Protein AF-H0GVC6-F1 (afdb_monomer_lite)

Organism: Saccharomyces cerevisiae x Saccharomyces kudriavzevii (strain VIN7) (NCBI:txid1095631)

InterPro domains:
  IPR003954 RNA recognition motif domain, eukaryotic-type [SM00361] (55-126)
  IPR035979 RNA-binding domain superfamily [SSF54928] (49-117)

Structure (mmCIF, N/CA/C/O backbone):
data_AF-H0GVC6-F1
#
_entry.id   AF-H0GVC6-F1
#
loop_
_atom_site.group_PDB
_atom_site.id
_atom_site.type_symbol
_atom_site.label_atom_id
_atom_site.label_alt_id
_atom_site.label_comp_id
_atom_site.label_asym_id
_atom_site.label_entity_id
_atom_site.label_seq_id
_atom_site.pdbx_PDB_ins_code
_atom_site.Cartn_x
_atom_site.Cartn_y
_atom_site.Cartn_z
_atom_site.occupancy
_atom_site.B_iso_or_equiv
_atom_site.auth_seq_id
_atom_site.auth_comp_id
_atom_site.auth_asym_id
_atom_site.auth_atom_id
_atom_site.pdbx_PDB_model_num
ATOM 1 N N . MET A 1 1 ? -3.048 -5.706 23.225 1.00 67.38 1 MET A N 1
ATOM 2 C CA . MET A 1 1 ? -3.636 -5.990 21.896 1.00 67.38 1 MET A CA 1
ATOM 3 C C . MET A 1 1 ? -4.250 -4.729 21.290 1.00 67.38 1 MET A C 1
ATOM 5 O O . MET A 1 1 ? -3.775 -4.293 20.253 1.00 67.38 1 MET A O 1
ATOM 9 N N . MET A 1 2 ? -5.169 -4.064 21.998 1.00 76.44 2 MET A N 1
ATOM 10 C CA . MET A 1 2 ? -5.847 -2.830 21.562 1.00 76.44 2 MET A CA 1
ATOM 11 C C . MET A 1 2 ? -4.912 -1.698 21.107 1.00 76.44 2 MET A C 1
ATOM 13 O O . MET A 1 2 ? -5.070 -1.174 20.010 1.00 76.44 2 MET A O 1
ATOM 17 N N . ARG A 1 3 ? -3.848 -1.415 21.875 1.00 79.31 3 ARG A N 1
ATOM 18 C CA . ARG A 1 3 ? -2.873 -0.380 21.493 1.00 79.31 3 ARG A CA 1
ATOM 19 C C . ARG A 1 3 ? -2.132 -0.664 20.185 1.00 79.31 3 ARG A C 1
ATOM 21 O O . ARG A 1 3 ? -1.825 0.253 19.433 1.00 79.31 3 ARG A O 1
ATOM 28 N N . LYS A 1 4 ? -1.846 -1.943 19.918 1.00 84.44 4 LYS A N 1
ATOM 29 C CA . LYS A 1 4 ? -1.179 -2.372 18.682 1.00 84.44 4 LYS A CA 1
ATOM 30 C C . LYS A 1 4 ? -2.114 -2.206 17.486 1.00 84.44 4 LYS A C 1
ATOM 32 O O . LYS A 1 4 ? -1.668 -1.718 16.459 1.00 84.44 4 LYS A O 1
ATOM 37 N N . PHE A 1 5 ? -3.392 -2.554 17.652 1.00 86.44 5 PHE A N 1
ATOM 38 C CA . PHE A 1 5 ? -4.406 -2.367 16.618 1.00 86.44 5 PHE A CA 1
ATOM 39 C C . PHE A 1 5 ? -4.597 -0.886 16.285 1.00 86.44 5 PHE A C 1
ATOM 41 O O . PHE A 1 5 ? -4.444 -0.519 15.136 1.00 86.44 5 PHE A O 1
ATOM 48 N N . GLN A 1 6 ? -4.785 -0.010 17.276 1.00 86.19 6 GLN A N 1
ATOM 49 C CA . GLN A 1 6 ? -4.930 1.432 17.024 1.00 86.19 6 GLN A CA 1
ATOM 50 C C . GLN A 1 6 ? -3.699 2.049 16.352 1.00 86.19 6 GLN A C 1
ATOM 52 O O . GLN A 1 6 ? -3.836 2.852 15.430 1.00 86.19 6 GLN A O 1
ATOM 57 N N . ARG A 1 7 ? -2.489 1.657 16.779 1.00 88.50 7 ARG A N 1
ATOM 58 C CA . ARG A 1 7 ? -1.250 2.079 16.113 1.00 88.50 7 ARG A CA 1
ATOM 59 C C . ARG A 1 7 ? -1.214 1.596 14.664 1.00 88.50 7 ARG A C 1
ATOM 61 O O . ARG A 1 7 ? -0.880 2.380 13.784 1.00 88.50 7 ARG A O 1
ATOM 68 N N . TYR A 1 8 ? -1.560 0.334 14.422 1.00 91.62 8 TYR A N 1
ATOM 69 C CA . TYR A 1 8 ? -1.655 -0.224 13.077 1.00 91.62 8 TYR A CA 1
ATOM 70 C C . TYR A 1 8 ? -2.660 0.551 12.222 1.00 91.62 8 TYR A C 1
ATOM 72 O O . TYR A 1 8 ? -2.300 1.008 11.143 1.00 91.62 8 TYR A O 1
ATOM 80 N N . SER A 1 9 ? -3.870 0.779 12.735 1.00 91.88 9 SER A N 1
ATOM 81 C CA . SER A 1 9 ? -4.926 1.519 12.052 1.00 91.88 9 SER A CA 1
ATOM 82 C C . SER A 1 9 ? -4.468 2.916 11.646 1.00 91.88 9 SER A C 1
ATOM 84 O O . SER A 1 9 ? -4.616 3.311 10.493 1.00 91.88 9 SER A O 1
ATOM 86 N N . LYS A 1 10 ? -3.844 3.648 12.576 1.00 91.94 10 LYS A N 1
ATOM 87 C CA . LYS A 1 10 ? -3.307 4.986 12.314 1.00 91.94 10 LYS A CA 1
ATOM 88 C C . LYS A 1 10 ? -2.203 4.957 11.257 1.00 91.94 10 LYS A C 1
ATOM 90 O O . LYS A 1 10 ? -2.215 5.766 10.336 1.00 91.94 10 LYS A O 1
ATOM 95 N N . ASN A 1 11 ? -1.277 4.009 11.363 1.00 93.94 11 ASN A N 1
ATOM 96 C CA . ASN A 1 11 ? -0.181 3.881 10.410 1.00 93.94 11 ASN A CA 1
ATOM 97 C C . ASN A 1 11 ? -0.686 3.498 9.011 1.00 93.94 11 ASN A C 1
ATOM 99 O O . ASN A 1 11 ? -0.204 4.056 8.032 1.00 93.94 11 ASN A O 1
ATOM 103 N N . LEU A 1 12 ? -1.665 2.591 8.904 1.00 95.69 12 LEU A N 1
ATOM 104 C CA . LEU A 1 12 ? -2.265 2.220 7.623 1.00 95.69 12 LEU A CA 1
ATOM 105 C C . LEU A 1 12 ? -3.020 3.397 7.007 1.00 95.69 12 LEU A C 1
ATOM 107 O O . LEU A 1 12 ? -2.831 3.680 5.829 1.00 95.69 12 LEU A O 1
ATOM 111 N N . TYR A 1 13 ? -3.829 4.100 7.804 1.00 95.25 13 TYR A N 1
ATOM 112 C CA . TYR A 1 13 ? -4.518 5.308 7.361 1.00 95.25 13 TYR A CA 1
ATOM 113 C C . TYR A 1 13 ? -3.525 6.333 6.811 1.00 95.25 13 TYR A C 1
ATOM 115 O O . TYR A 1 13 ? -3.688 6.804 5.691 1.00 95.25 13 TYR A O 1
ATOM 123 N N . ASN A 1 14 ? -2.448 6.609 7.547 1.00 95.62 14 ASN A N 1
ATOM 124 C CA . ASN A 1 14 ? -1.411 7.537 7.117 1.00 95.62 14 ASN A CA 1
ATOM 125 C C . ASN A 1 14 ? -0.676 7.064 5.851 1.00 95.62 14 ASN A C 1
ATOM 127 O O . ASN A 1 14 ? -0.467 7.871 4.950 1.00 95.62 14 ASN A O 1
ATOM 131 N N . ALA A 1 15 ? -0.340 5.774 5.741 1.00 96.38 15 ALA A N 1
ATOM 132 C CA . ALA A 1 15 ? 0.246 5.195 4.526 1.00 96.38 15 ALA A CA 1
ATOM 133 C C . ALA A 1 15 ? -0.678 5.326 3.312 1.00 96.38 15 ALA A C 1
ATOM 135 O O . ALA A 1 15 ? -0.226 5.614 2.203 1.00 96.38 15 ALA A O 1
ATOM 13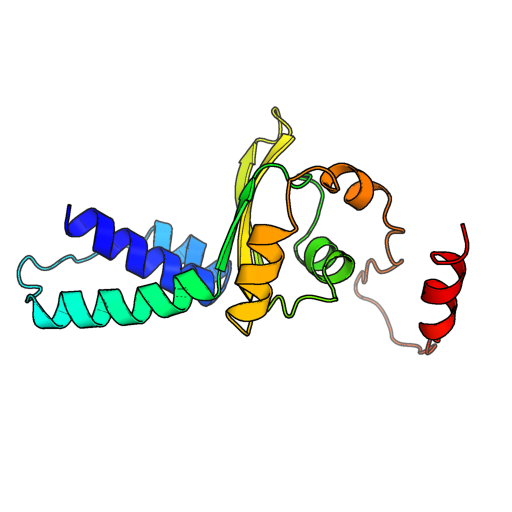6 N N . PHE A 1 16 ? -1.982 5.165 3.533 1.00 96.31 16 PHE A N 1
ATOM 137 C CA . PHE A 1 16 ? -3.009 5.400 2.529 1.00 96.31 16 PHE A CA 1
ATOM 138 C C . PHE A 1 16 ? -3.285 6.891 2.294 1.00 96.31 16 PHE A C 1
ATOM 140 O O . PHE A 1 16 ? -4.085 7.232 1.440 1.00 96.31 16 PHE A O 1
ATOM 147 N N . GLN A 1 17 ? -2.647 7.819 3.002 1.00 95.50 17 GLN A N 1
ATOM 148 C CA . GLN A 1 17 ? -2.663 9.231 2.621 1.00 95.50 17 GLN A CA 1
ATOM 149 C C . GLN A 1 17 ? -1.435 9.534 1.772 1.00 95.50 17 GLN A C 1
ATOM 151 O O . GLN A 1 17 ? -1.587 9.804 0.582 1.00 95.50 17 GLN A O 1
ATOM 156 N N . SER A 1 18 ? -0.233 9.392 2.331 1.00 94.81 18 SER A N 1
ATOM 157 C CA . SER A 1 18 ? 1.024 9.596 1.608 1.00 94.81 18 SER A CA 1
ATOM 158 C C . SER A 1 18 ? 2.223 8.979 2.339 1.00 94.81 18 SER A C 1
ATOM 160 O O . SER A 1 18 ? 2.120 8.549 3.492 1.00 94.81 18 SER A O 1
ATOM 162 N N . SER A 1 19 ? 3.385 8.961 1.677 1.00 95.56 19 SER A N 1
ATOM 163 C CA . SER A 1 19 ? 4.658 8.603 2.311 1.00 95.56 19 SER A CA 1
ATOM 164 C C . SER A 1 19 ? 4.992 9.531 3.476 1.00 95.56 19 SER A C 1
ATOM 166 O O . SER A 1 19 ? 5.373 9.056 4.543 1.00 95.56 19 SER A O 1
ATOM 168 N N . GLU A 1 20 ? 4.818 10.840 3.297 1.00 95.69 20 GLU A N 1
ATOM 169 C CA . GLU A 1 20 ? 5.152 11.855 4.302 1.00 95.69 20 GLU A CA 1
ATOM 170 C C . GLU A 1 20 ? 4.319 11.632 5.565 1.00 95.69 20 GLU A C 1
ATOM 172 O O . GLU A 1 20 ? 4.873 11.446 6.647 1.00 95.69 20 GLU A O 1
ATOM 177 N N . ARG A 1 21 ? 2.994 11.503 5.410 1.00 95.56 21 ARG A N 1
ATOM 178 C CA . ARG A 1 21 ? 2.063 11.241 6.519 1.00 95.56 21 ARG A CA 1
ATOM 179 C C . ARG A 1 21 ? 2.393 9.955 7.264 1.00 95.56 21 ARG A C 1
ATOM 181 O O . ARG A 1 21 ? 2.250 9.891 8.489 1.00 95.56 21 ARG A O 1
ATOM 188 N N . TYR A 1 22 ? 2.798 8.909 6.542 1.00 95.69 22 TYR A N 1
ATOM 189 C CA . TYR A 1 22 ? 3.222 7.658 7.160 1.00 95.69 22 TYR A CA 1
ATOM 190 C C . TYR A 1 22 ? 4.422 7.875 8.080 1.00 95.69 22 TYR A C 1
ATOM 192 O O . TYR A 1 22 ? 4.343 7.528 9.259 1.00 95.69 22 TYR A O 1
ATOM 200 N N . PHE A 1 23 ? 5.498 8.480 7.568 1.00 95.25 23 PHE A N 1
ATOM 201 C CA . PHE A 1 23 ? 6.731 8.687 8.330 1.00 95.25 23 PHE A CA 1
ATOM 202 C C . PHE A 1 23 ? 6.568 9.702 9.468 1.00 95.25 23 PHE A C 1
ATOM 204 O O . PHE A 1 23 ? 7.107 9.474 10.551 1.00 95.25 23 PHE A O 1
ATOM 211 N N . GLU A 1 24 ? 5.774 10.758 9.280 1.00 94.25 24 GLU A N 1
ATOM 212 C CA . GLU A 1 24 ? 5.372 11.678 10.353 1.00 94.25 24 GLU A CA 1
ATOM 213 C C . GLU A 1 24 ? 4.666 10.916 11.488 1.00 94.25 24 GLU A C 1
ATOM 215 O O . GLU A 1 24 ? 5.057 10.999 12.656 1.00 94.25 24 GLU A O 1
ATOM 220 N N . GLY A 1 25 ? 3.692 10.070 11.133 1.00 91.69 25 GLY A N 1
ATOM 221 C CA . GLY A 1 25 ? 2.895 9.293 12.084 1.00 91.69 25 GLY A CA 1
ATOM 222 C C . GLY A 1 25 ? 3.664 8.241 12.888 1.00 91.69 25 GLY A C 1
ATOM 223 O O . GLY A 1 25 ? 3.198 7.838 13.961 1.00 91.69 25 GLY A O 1
ATOM 224 N N . LEU A 1 26 ? 4.840 7.803 12.420 1.00 90.62 26 LEU A N 1
ATOM 225 C CA . LEU A 1 26 ? 5.691 6.868 13.167 1.00 90.62 26 LEU A CA 1
ATOM 226 C C . LEU A 1 26 ? 6.227 7.489 14.463 1.00 90.62 26 LEU A C 1
ATOM 228 O O . LEU A 1 26 ? 6.356 6.783 15.465 1.00 90.62 26 LEU A O 1
ATOM 232 N N . ASN A 1 27 ? 6.488 8.798 14.458 1.00 85.56 27 ASN A N 1
ATOM 233 C CA . ASN A 1 27 ? 7.049 9.526 15.599 1.00 85.56 27 ASN A CA 1
ATOM 234 C C . ASN A 1 27 ? 5.974 10.057 16.556 1.00 85.56 27 ASN A C 1
ATOM 236 O O . ASN A 1 27 ? 6.261 10.380 17.711 1.00 85.56 27 ASN A O 1
ATOM 240 N N . GLU A 1 28 ? 4.723 10.131 16.106 1.00 84.75 28 GLU A N 1
ATOM 241 C CA . GLU A 1 28 ? 3.618 10.602 16.931 1.00 84.75 28 GLU A CA 1
ATOM 242 C C . GLU A 1 28 ? 3.343 9.633 18.087 1.00 84.75 28 GLU A C 1
ATOM 244 O O . GLU A 1 28 ? 3.201 8.415 17.905 1.00 84.75 28 GLU A O 1
ATOM 249 N N . ARG A 1 29 ? 3.195 10.167 19.303 1.00 72.88 29 ARG A N 1
ATOM 250 C CA . ARG A 1 29 ? 2.648 9.395 20.421 1.00 72.88 29 ARG A CA 1
ATOM 251 C C . ARG A 1 29 ? 1.195 9.062 20.092 1.00 72.88 29 ARG A C 1
ATOM 253 O O . ARG A 1 29 ? 0.419 9.928 19.702 1.00 72.88 29 ARG A O 1
ATOM 260 N N . THR A 1 30 ? 0.820 7.787 20.180 1.00 67.69 30 THR A N 1
ATOM 261 C CA . THR A 1 30 ? -0.603 7.445 20.143 1.00 67.69 30 THR A CA 1
ATOM 262 C C . THR A 1 30 ? -1.141 7.764 21.524 1.00 67.69 30 THR A C 1
ATOM 264 O O . THR A 1 30 ? -0.883 7.008 22.463 1.00 67.69 30 THR A O 1
ATOM 267 N N . ASP A 1 31 ? -1.852 8.881 21.647 1.00 60.94 31 ASP A N 1
ATOM 268 C CA . ASP A 1 31 ? -2.634 9.201 22.838 1.00 60.94 31 ASP A CA 1
ATOM 269 C C . ASP A 1 31 ? -3.826 8.247 22.890 1.00 60.94 31 ASP A C 1
ATOM 271 O O . ASP A 1 31 ? -4.950 8.549 22.502 1.00 60.94 31 ASP A O 1
ATOM 275 N N . ILE A 1 32 ? -3.534 7.012 23.286 1.00 60.91 32 ILE A N 1
ATOM 276 C CA . ILE A 1 32 ? -4.533 5.977 23.479 1.00 60.91 32 ILE A CA 1
ATOM 277 C C . ILE A 1 32 ? -5.108 6.231 24.856 1.00 60.91 32 ILE A C 1
ATOM 279 O O . ILE A 1 32 ? -4.594 5.739 25.864 1.00 60.91 32 ILE A O 1
ATOM 283 N N . THR A 1 33 ? -6.160 7.039 24.893 1.00 59.28 33 THR A N 1
ATOM 284 C CA . THR A 1 33 ? -7.022 7.112 26.062 1.00 59.28 33 THR A CA 1
ATOM 285 C C . THR A 1 33 ? -7.578 5.708 26.316 1.00 59.28 33 THR A C 1
ATOM 287 O O . THR A 1 33 ? -7.998 5.004 25.396 1.00 59.28 33 THR A O 1
ATOM 290 N N . ASN A 1 34 ? -7.554 5.254 27.571 1.00 56.44 34 ASN A N 1
ATOM 291 C CA . ASN A 1 34 ? -8.046 3.923 27.956 1.00 56.44 34 ASN A CA 1
ATOM 292 C C . ASN A 1 34 ? -9.581 3.770 27.784 1.00 56.44 34 ASN A C 1
ATOM 294 O O . ASN A 1 34 ? -10.133 2.740 28.154 1.00 56.44 34 ASN A O 1
ATOM 298 N N . GLU A 1 35 ? -10.264 4.768 27.216 1.00 62.19 35 GLU A N 1
ATOM 299 C CA . GLU A 1 35 ? -11.724 4.885 27.125 1.00 62.19 35 GLU A CA 1
ATOM 300 C C . GLU A 1 35 ? -12.277 4.622 25.714 1.00 62.19 35 GLU A C 1
ATOM 302 O O . GLU A 1 35 ? -13.381 5.049 25.385 1.00 62.19 35 GLU A O 1
ATOM 307 N N . THR A 1 36 ? -11.538 3.934 24.837 1.00 68.06 36 THR A N 1
ATOM 308 C CA . THR A 1 36 ? -12.103 3.578 23.526 1.00 68.06 36 THR A CA 1
ATOM 309 C C . THR A 1 36 ? -13.201 2.524 23.700 1.00 68.06 36 THR A C 1
ATOM 311 O O . THR A 1 36 ? -12.919 1.380 24.057 1.00 68.06 36 THR A O 1
ATOM 314 N N . ASN A 1 37 ? -14.456 2.898 23.449 1.00 77.38 37 ASN A N 1
ATOM 315 C CA . ASN A 1 37 ? -15.603 1.991 23.545 1.00 77.38 37 ASN A CA 1
ATOM 316 C C . ASN A 1 37 ? -15.650 1.031 22.331 1.00 77.38 37 ASN A C 1
ATOM 318 O O . ASN A 1 37 ? -15.148 1.343 21.250 1.00 77.38 37 ASN A O 1
ATOM 322 N N . VAL A 1 38 ? -16.291 -0.130 22.484 1.00 80.75 38 VAL A N 1
ATOM 323 C CA . VAL A 1 38 ? -16.477 -1.179 21.466 1.00 80.75 38 VAL A CA 1
ATOM 324 C C . VAL A 1 38 ? -17.011 -0.622 20.143 1.00 80.75 38 VAL A C 1
ATOM 326 O O . VAL A 1 38 ? -16.492 -0.971 19.086 1.00 80.75 38 VAL A O 1
ATOM 329 N N . SER A 1 39 ? -17.980 0.296 20.172 1.00 83.56 39 SER A N 1
ATOM 330 C CA . SER A 1 39 ? -18.526 0.897 18.945 1.00 83.56 39 SER A CA 1
ATOM 331 C C . SER A 1 39 ? -17.485 1.702 18.158 1.00 83.56 39 SER A C 1
ATOM 333 O O . SER A 1 39 ? -17.472 1.666 16.931 1.00 83.56 39 SER A O 1
ATOM 335 N N . GLN A 1 40 ? -16.569 2.393 18.843 1.00 82.50 40 GLN A N 1
ATOM 336 C CA . GLN A 1 40 ? -15.476 3.115 18.183 1.00 82.50 40 GLN A CA 1
ATOM 337 C C . GLN A 1 40 ? -14.472 2.140 17.559 1.00 82.50 40 GLN A C 1
ATOM 339 O O . GLN A 1 40 ? -13.966 2.396 16.470 1.00 82.50 40 GLN A O 1
ATOM 344 N N . LEU A 1 41 ? -14.215 1.004 18.214 1.00 81.19 41 LEU A N 1
ATOM 345 C CA . LEU A 1 41 ? -13.353 -0.047 17.667 1.00 81.19 41 LEU A CA 1
ATOM 346 C C . LEU A 1 41 ? -13.946 -0.683 16.410 1.00 81.19 41 LEU A C 1
ATOM 348 O O . LEU A 1 41 ? -13.206 -0.916 15.460 1.00 81.19 41 LEU A O 1
ATOM 352 N N . LEU A 1 42 ? -15.257 -0.928 16.389 1.00 85.12 42 LEU A N 1
ATOM 353 C CA . LEU A 1 42 ? -15.951 -1.447 15.209 1.00 85.12 42 LEU A CA 1
ATOM 354 C C . LEU A 1 42 ? -15.855 -0.473 14.032 1.00 85.12 42 LEU A C 1
ATOM 356 O O . LEU A 1 42 ? -15.530 -0.889 12.925 1.00 85.12 42 LEU A O 1
ATOM 360 N N . ASN A 1 43 ? -16.034 0.825 14.280 1.00 85.75 43 ASN A N 1
ATOM 361 C CA . ASN A 1 43 ? -15.882 1.837 13.235 1.00 85.75 43 ASN A CA 1
ATOM 362 C C . ASN A 1 43 ? -14.450 1.879 12.685 1.00 85.75 43 ASN A C 1
ATOM 364 O O . ASN A 1 43 ? -14.261 1.888 11.472 1.00 85.75 43 ASN A O 1
ATOM 368 N N . ILE A 1 44 ? -13.438 1.845 13.563 1.00 86.62 44 ILE A N 1
ATOM 369 C CA . ILE A 1 44 ? -12.032 1.760 13.141 1.00 86.62 44 ILE A CA 1
ATOM 370 C C . ILE A 1 44 ? -11.811 0.494 12.309 1.00 86.62 44 ILE A C 1
ATOM 372 O O . ILE A 1 44 ? -11.168 0.556 11.267 1.00 86.62 44 ILE A O 1
ATOM 376 N N . HIS A 1 45 ? -12.343 -0.646 12.747 1.00 88.69 45 HIS A N 1
ATOM 377 C CA . HIS A 1 45 ? -12.194 -1.913 12.042 1.00 88.69 45 HIS A CA 1
ATOM 378 C C . HIS A 1 45 ? -12.761 -1.859 10.622 1.00 88.69 45 HIS A C 1
ATOM 380 O O . HIS A 1 45 ? -12.053 -2.221 9.685 1.00 88.69 45 HIS A O 1
ATOM 386 N N . GLU A 1 46 ? -13.982 -1.354 10.440 1.00 89.12 46 GLU A N 1
ATOM 387 C CA . GLU A 1 46 ? -14.583 -1.243 9.107 1.00 89.12 46 GLU A CA 1
ATOM 388 C C . GLU A 1 46 ? -13.809 -0.276 8.202 1.00 89.12 46 GLU A C 1
ATOM 390 O O . GLU A 1 46 ? -13.521 -0.618 7.054 1.00 89.12 46 GLU A O 1
ATOM 395 N N . SER A 1 47 ? -13.372 0.879 8.720 1.00 88.19 47 SER A N 1
ATOM 396 C CA . SER A 1 47 ? -12.532 1.804 7.945 1.00 88.19 47 SER A CA 1
ATOM 397 C C . SER A 1 47 ? -11.204 1.168 7.527 1.00 88.19 47 SER A C 1
ATOM 399 O O . SER A 1 47 ? -10.754 1.347 6.400 1.00 88.19 47 SER A O 1
ATOM 401 N N . ILE A 1 48 ? -10.571 0.398 8.413 1.00 93.75 48 ILE A N 1
ATOM 402 C CA . ILE A 1 48 ? -9.302 -0.275 8.118 1.00 93.75 48 ILE A CA 1
ATOM 403 C C . ILE A 1 48 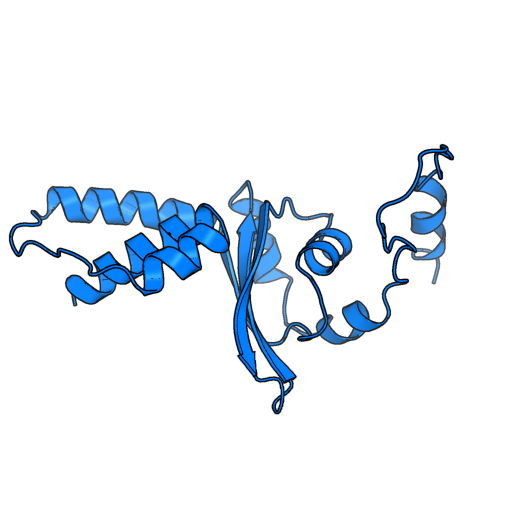? -9.470 -1.397 7.107 1.00 93.75 48 ILE A C 1
ATOM 405 O O . ILE A 1 48 ? -8.640 -1.519 6.209 1.00 93.75 48 ILE A O 1
ATOM 409 N N . ARG A 1 49 ? -10.560 -2.157 7.194 1.00 95.00 49 ARG A N 1
ATOM 410 C CA . ARG A 1 49 ? -10.862 -3.233 6.253 1.00 95.00 49 ARG A CA 1
ATOM 411 C C . ARG A 1 49 ? -10.950 -2.724 4.817 1.00 95.00 49 ARG A C 1
ATOM 413 O O . ARG A 1 49 ? -10.466 -3.383 3.895 1.00 95.00 49 ARG A O 1
ATOM 420 N N . GLU A 1 50 ? -11.524 -1.538 4.623 1.00 94.75 50 GLU A N 1
ATOM 421 C CA . GLU A 1 50 ? -11.548 -0.893 3.312 1.00 94.75 50 GLU A CA 1
ATOM 422 C C . GLU A 1 50 ? -10.125 -0.593 2.812 1.00 94.75 50 GLU A C 1
ATOM 424 O O . GLU A 1 50 ? -9.769 -0.974 1.694 1.00 94.75 50 GLU A O 1
ATOM 429 N N . LEU A 1 51 ? -9.280 0.022 3.643 1.00 96.62 51 LEU A N 1
ATOM 430 C CA . LEU A 1 51 ? -7.904 0.371 3.268 1.00 96.62 51 LEU A CA 1
ATOM 431 C C . LEU A 1 51 ? -7.033 -0.863 2.998 1.00 96.62 51 LEU A C 1
ATOM 433 O O . LEU A 1 51 ? -6.260 -0.877 2.039 1.00 96.62 51 LEU A O 1
ATOM 437 N N . GLU A 1 52 ? -7.172 -1.924 3.794 1.00 96.62 52 GLU A N 1
ATOM 438 C CA . GLU A 1 52 ? -6.497 -3.212 3.578 1.00 96.62 52 GLU A CA 1
ATOM 439 C C . GLU A 1 52 ? -6.917 -3.869 2.255 1.00 96.62 52 GLU A C 1
ATOM 441 O O . GLU A 1 52 ? -6.106 -4.510 1.574 1.00 96.62 52 GLU A O 1
ATOM 446 N N . SER A 1 53 ? -8.185 -3.704 1.863 1.00 97.25 53 SER A N 1
ATOM 447 C CA . SER A 1 53 ? -8.685 -4.221 0.587 1.00 97.25 53 SER A CA 1
ATOM 448 C C . SER A 1 53 ? -8.073 -3.496 -0.616 1.00 97.25 53 SER A C 1
ATOM 450 O O . SER A 1 53 ? -7.907 -4.112 -1.663 1.00 97.25 53 SER A O 1
ATOM 452 N N . LYS A 1 54 ? -7.672 -2.229 -0.443 1.00 98.06 54 LYS A N 1
ATOM 453 C CA . LYS A 1 54 ? -7.075 -1.353 -1.465 1.00 98.06 54 LYS A CA 1
ATOM 454 C C . LYS A 1 54 ? -5.555 -1.221 -1.344 1.00 98.06 54 LYS A C 1
ATOM 456 O O . LYS A 1 54 ? -4.961 -0.335 -1.953 1.00 98.06 54 LYS A O 1
ATOM 461 N N . SER A 1 55 ? -4.896 -2.053 -0.541 1.00 97.62 55 SER A N 1
ATOM 462 C CA . SER A 1 55 ? -3.447 -1.972 -0.366 1.00 97.62 55 SER A CA 1
ATOM 463 C C . SER A 1 55 ? -2.771 -3.333 -0.272 1.00 97.62 55 SER A C 1
ATOM 465 O O . SER A 1 55 ? -3.377 -4.373 0.018 1.00 97.62 55 SER A O 1
ATOM 467 N N . VAL A 1 56 ? -1.474 -3.320 -0.567 1.00 95.75 56 VAL A N 1
ATOM 468 C CA . VAL A 1 56 ? -0.577 -4.464 -0.446 1.00 95.75 56 VAL A CA 1
ATOM 469 C C . VAL A 1 56 ? 0.727 -4.039 0.197 1.00 95.75 56 VAL A C 1
ATOM 471 O O . VAL A 1 56 ? 1.159 -2.887 0.120 1.00 95.75 56 VAL A O 1
ATOM 474 N N . VAL A 1 57 ? 1.388 -5.033 0.771 1.00 94.44 57 VAL A N 1
ATOM 475 C CA . VAL A 1 57 ? 2.763 -4.930 1.219 1.00 94.44 57 VAL A CA 1
ATOM 476 C C . VAL A 1 57 ? 3.576 -5.950 0.432 1.00 94.44 57 VAL A C 1
ATOM 478 O O . VAL A 1 57 ? 3.262 -7.140 0.441 1.00 94.44 57 VAL A O 1
ATOM 481 N N . VAL A 1 58 ? 4.592 -5.476 -0.284 1.00 91.44 58 VAL A N 1
ATOM 482 C CA . VAL A 1 58 ? 5.366 -6.273 -1.238 1.00 91.44 58 VAL A CA 1
ATOM 483 C C . VAL A 1 58 ? 6.808 -6.381 -0.777 1.00 91.44 58 VAL A C 1
ATOM 485 O O . VAL A 1 58 ? 7.485 -5.371 -0.579 1.00 91.44 58 VAL A O 1
ATOM 488 N N . TRP A 1 59 ? 7.280 -7.617 -0.645 1.00 87.75 59 TRP A N 1
ATOM 489 C CA . TRP A 1 59 ? 8.689 -7.925 -0.429 1.00 87.75 59 TRP A CA 1
ATOM 490 C C . TRP A 1 59 ? 9.436 -8.058 -1.757 1.00 87.75 59 TRP A C 1
ATOM 492 O O . TRP A 1 59 ? 8.866 -8.449 -2.776 1.00 87.75 59 TRP A O 1
ATOM 502 N N . ASN A 1 60 ? 10.746 -7.817 -1.704 1.00 76.94 60 ASN A N 1
ATOM 503 C CA . ASN A 1 60 ? 11.706 -8.192 -2.749 1.00 76.94 60 ASN A CA 1
ATOM 504 C C . ASN A 1 60 ? 11.500 -7.509 -4.114 1.00 76.94 60 ASN A C 1
ATOM 506 O O . ASN A 1 60 ? 11.911 -8.050 -5.138 1.00 76.94 60 ASN A O 1
ATOM 510 N N . LEU A 1 61 ? 10.922 -6.305 -4.149 1.00 84.12 61 LEU A N 1
ATOM 511 C CA . LEU A 1 61 ? 11.132 -5.410 -5.293 1.00 84.12 61 LEU A CA 1
ATOM 512 C C . LEU A 1 61 ? 12.587 -4.903 -5.271 1.00 84.12 61 LEU A C 1
ATOM 514 O O . LEU A 1 61 ? 13.137 -4.747 -4.181 1.00 84.12 61 LEU A O 1
ATOM 518 N N . PRO A 1 62 ? 13.241 -4.611 -6.408 1.00 82.94 62 PRO A N 1
ATOM 519 C CA . PRO A 1 62 ? 14.589 -4.050 -6.393 1.00 82.94 62 PRO A CA 1
ATOM 520 C C . PRO A 1 62 ? 14.645 -2.713 -5.646 1.00 82.94 62 PRO A C 1
ATOM 522 O O . PRO A 1 62 ? 13.760 -1.860 -5.771 1.00 82.94 62 PRO A O 1
ATOM 525 N N . THR A 1 63 ? 15.692 -2.519 -4.841 1.00 83.06 63 THR A N 1
ATOM 526 C CA . THR A 1 63 ? 15.832 -1.321 -3.998 1.00 83.06 63 THR A CA 1
ATOM 527 C C . THR A 1 63 ? 16.080 -0.057 -4.810 1.00 83.06 63 THR A C 1
ATOM 529 O O . THR A 1 63 ? 15.762 1.028 -4.337 1.00 83.06 63 THR A O 1
ATOM 532 N N . GLN A 1 64 ? 16.586 -0.168 -6.033 1.00 84.25 64 GLN A N 1
ATOM 533 C CA . GLN A 1 64 ? 16.904 0.969 -6.896 1.00 84.25 64 GLN A CA 1
ATOM 534 C C . GLN A 1 64 ? 15.664 1.618 -7.512 1.00 84.25 64 GLN A C 1
ATOM 536 O O . GLN A 1 64 ? 15.726 2.782 -7.898 1.00 84.25 64 GLN A O 1
ATOM 541 N N . LEU A 1 65 ? 14.545 0.892 -7.590 1.00 85.06 65 LEU A N 1
ATOM 542 C CA . LEU A 1 65 ? 13.328 1.428 -8.188 1.00 85.06 65 LEU A CA 1
ATOM 543 C C . LEU A 1 65 ? 12.819 2.613 -7.376 1.00 85.06 65 LEU A C 1
ATOM 545 O O . LEU A 1 65 ? 12.793 2.595 -6.145 1.00 85.06 65 LEU A O 1
ATOM 549 N N . ARG A 1 66 ? 12.363 3.649 -8.055 1.00 89.06 66 ARG A N 1
ATOM 550 C CA . ARG A 1 66 ? 11.577 4.727 -7.467 1.00 89.06 66 ARG A CA 1
ATOM 551 C C . ARG A 1 66 ? 10.104 4.350 -7.536 1.00 89.06 66 ARG A C 1
ATOM 553 O O . ARG A 1 66 ? 9.715 3.379 -8.179 1.00 89.06 66 ARG A O 1
ATOM 560 N N . SER A 1 67 ? 9.274 5.108 -6.835 1.00 90.75 67 SER A N 1
ATOM 561 C CA . SER A 1 67 ? 7.818 4.947 -6.883 1.00 90.75 67 SER A CA 1
ATOM 562 C C . SER A 1 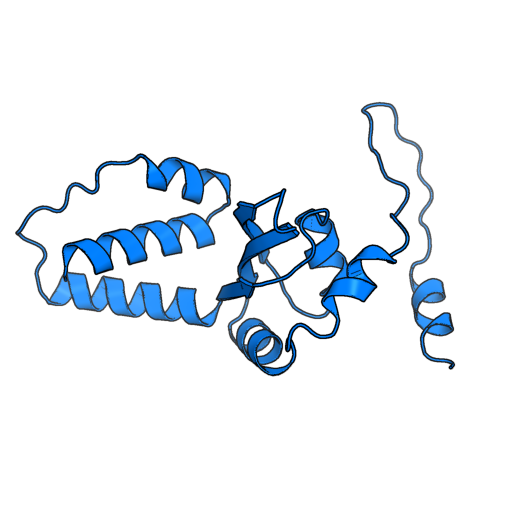67 ? 7.303 4.998 -8.319 1.00 90.75 67 SER A C 1
ATOM 564 O O . SER A 1 67 ? 6.574 4.107 -8.736 1.00 90.75 67 SER A O 1
ATOM 566 N N . TYR A 1 68 ? 7.781 5.977 -9.088 1.00 90.25 68 TYR A N 1
ATOM 567 C CA . TYR A 1 68 ? 7.448 6.153 -10.498 1.00 90.25 68 TYR A CA 1
ATOM 568 C C . TYR A 1 68 ? 7.749 4.914 -11.357 1.00 90.25 68 TYR A C 1
ATOM 570 O O . TYR A 1 68 ? 6.904 4.497 -12.139 1.00 90.25 68 TYR A O 1
ATOM 578 N N . ASP A 1 69 ? 8.899 4.263 -11.152 1.00 89.81 69 ASP A N 1
ATOM 579 C CA . ASP A 1 69 ? 9.279 3.079 -11.935 1.00 89.81 69 ASP A CA 1
ATOM 580 C C . ASP A 1 69 ? 8.315 1.899 -11.679 1.00 89.81 69 ASP A C 1
ATOM 582 O O . ASP A 1 69 ? 7.972 1.155 -12.596 1.00 89.81 69 ASP A O 1
ATOM 586 N N . VAL A 1 70 ? 7.822 1.757 -10.438 1.00 89.25 70 VAL A N 1
ATOM 587 C CA . VAL A 1 70 ? 6.808 0.749 -10.075 1.00 89.25 70 VAL A CA 1
ATOM 588 C C . VAL A 1 70 ? 5.472 1.057 -10.748 1.00 89.25 70 VAL A C 1
ATOM 590 O O . VAL A 1 70 ? 4.864 0.154 -11.316 1.00 89.25 70 VAL A O 1
ATOM 593 N N . LEU A 1 71 ? 5.025 2.314 -10.691 1.00 91.31 71 LEU A N 1
ATOM 594 C CA . LEU A 1 71 ? 3.769 2.745 -11.310 1.00 91.31 71 LEU A CA 1
ATOM 595 C C . LEU A 1 71 ? 3.798 2.522 -12.829 1.00 91.31 71 LEU A C 1
ATOM 597 O O . LEU A 1 71 ? 2.842 1.991 -13.381 1.00 91.31 71 LEU A O 1
ATOM 601 N N . ASN A 1 72 ? 4.911 2.852 -13.485 1.00 88.94 72 ASN A N 1
ATOM 602 C CA . ASN A 1 72 ? 5.068 2.674 -14.927 1.00 88.94 72 ASN A CA 1
ATOM 603 C C . ASN A 1 72 ? 5.074 1.208 -15.357 1.00 88.94 72 ASN A C 1
ATOM 605 O O . ASN A 1 72 ? 4.462 0.863 -16.361 1.00 88.94 72 ASN A O 1
ATOM 609 N N . TYR A 1 73 ? 5.770 0.330 -14.633 1.00 87.12 73 TYR A N 1
ATOM 610 C CA . TYR A 1 73 ? 5.796 -1.083 -15.012 1.00 87.12 73 TYR A CA 1
ATOM 611 C C . TYR A 1 73 ? 4.438 -1.754 -14.814 1.00 87.12 73 TYR A C 1
ATOM 613 O O . TYR A 1 73 ? 3.980 -2.536 -15.642 1.00 87.12 73 TYR A O 1
ATOM 621 N N . PHE A 1 74 ? 3.775 -1.419 -13.711 1.00 90.31 74 PHE A N 1
ATOM 622 C CA . PHE A 1 74 ? 2.479 -1.962 -13.333 1.00 90.31 74 PHE A CA 1
ATOM 623 C C . PHE A 1 74 ? 1.322 -1.054 -13.776 1.00 90.31 74 PHE A C 1
ATOM 625 O O . PHE A 1 74 ? 0.288 -1.026 -13.113 1.00 90.31 74 PHE A O 1
ATOM 632 N N . TRP A 1 75 ? 1.482 -0.342 -14.899 1.00 89.62 75 TRP A N 1
ATOM 633 C CA . TRP A 1 75 ? 0.545 0.677 -15.399 1.00 89.62 75 TRP A CA 1
ATOM 634 C C . TRP A 1 75 ? -0.887 0.168 -15.618 1.00 89.62 75 TRP A C 1
ATOM 636 O O . TRP A 1 75 ? -1.838 0.942 -15.599 1.00 89.62 75 TRP A O 1
ATOM 646 N N . PHE A 1 76 ? -1.048 -1.138 -15.829 1.00 90.62 76 PHE A N 1
ATOM 647 C CA . PHE A 1 76 ? -2.338 -1.800 -16.022 1.00 90.62 76 PHE A CA 1
ATOM 648 C C . PHE A 1 76 ? -3.108 -2.049 -14.712 1.00 90.62 76 PHE A C 1
ATOM 650 O O . PHE A 1 76 ? -4.228 -2.560 -14.753 1.00 90.62 76 PHE A O 1
ATOM 657 N N . TYR A 1 77 ? -2.524 -1.701 -13.563 1.00 95.00 77 TYR A N 1
ATOM 658 C CA . TYR A 1 77 ? -3.220 -1.579 -12.286 1.00 95.00 77 TYR A CA 1
ATOM 659 C C . TYR A 1 77 ? -3.352 -0.103 -11.923 1.00 95.00 77 TYR A C 1
ATOM 661 O O . TYR A 1 77 ? -2.394 0.659 -12.053 1.00 95.00 77 TYR A O 1
ATOM 669 N N . ASN A 1 78 ? -4.499 0.296 -11.375 1.00 96.19 78 ASN A N 1
ATOM 670 C CA . ASN A 1 78 ? -4.705 1.665 -10.918 1.00 96.19 78 ASN A CA 1
ATOM 671 C C . ASN A 1 78 ? -4.028 1.911 -9.554 1.00 96.19 78 ASN A C 1
ATOM 673 O O . ASN A 1 78 ? -4.679 2.003 -8.508 1.00 96.19 78 ASN A O 1
ATOM 677 N N . ILE A 1 79 ? -2.691 1.930 -9.561 1.00 96.38 79 ILE A N 1
ATOM 678 C CA . ILE A 1 79 ? -1.846 2.189 -8.393 1.00 96.38 79 ILE A CA 1
ATOM 679 C C . ILE A 1 79 ? -1.863 3.685 -8.085 1.00 96.38 79 ILE A C 1
ATOM 681 O O . ILE A 1 79 ? -1.415 4.504 -8.881 1.00 96.38 79 ILE A O 1
ATOM 685 N N . ARG A 1 80 ? -2.287 4.023 -6.870 1.00 95.38 80 ARG A N 1
ATOM 686 C CA . ARG A 1 80 ? -2.325 5.393 -6.359 1.00 95.38 80 ARG A CA 1
ATOM 687 C C . ARG A 1 80 ? -0.977 5.845 -5.809 1.00 95.38 80 ARG A C 1
ATOM 689 O O . ARG A 1 80 ? -0.524 6.955 -6.065 1.00 95.38 80 ARG A O 1
ATOM 696 N N . SER A 1 81 ? -0.327 4.999 -5.011 1.00 95.12 81 SER A N 1
ATOM 697 C CA . SER A 1 81 ? 0.988 5.307 -4.442 1.00 95.12 81 SER A CA 1
ATOM 698 C C . SER A 1 81 ? 1.805 4.049 -4.186 1.00 95.12 81 SER A C 1
ATOM 700 O O . SER A 1 81 ? 1.263 2.977 -3.927 1.00 95.12 81 SER A O 1
ATOM 702 N N . SER A 1 82 ? 3.129 4.191 -4.232 1.00 95.19 82 SER A N 1
ATOM 703 C CA . SER A 1 82 ? 4.090 3.139 -3.899 1.00 95.19 82 SER A CA 1
ATOM 704 C C . SER A 1 82 ? 5.269 3.767 -3.176 1.00 95.19 82 SER A C 1
ATOM 706 O O . SER A 1 82 ? 5.821 4.745 -3.667 1.00 95.19 82 SER A O 1
ATOM 708 N N . PHE A 1 83 ? 5.686 3.243 -2.028 1.00 95.50 83 PHE A N 1
ATOM 709 C CA . PHE A 1 83 ? 6.889 3.721 -1.340 1.00 95.50 83 PHE A CA 1
ATOM 710 C C . PHE A 1 83 ? 7.474 2.648 -0.424 1.00 95.50 83 PHE A C 1
ATOM 712 O O . PHE A 1 83 ? 6.801 1.693 -0.033 1.00 95.50 83 PHE A O 1
ATOM 719 N N . LYS A 1 84 ? 8.765 2.777 -0.109 1.00 93.69 84 LYS A N 1
ATOM 720 C CA . LYS A 1 84 ? 9.461 1.849 0.788 1.00 93.69 84 LYS A CA 1
ATOM 721 C C . LYS A 1 84 ? 9.079 2.169 2.229 1.00 93.69 84 LYS A C 1
ATOM 723 O O . LYS A 1 84 ? 9.192 3.315 2.641 1.00 93.69 84 LYS A O 1
ATOM 728 N N . ILE A 1 85 ? 8.688 1.156 2.991 1.00 93.88 85 ILE A N 1
ATOM 729 C CA . ILE A 1 85 ? 8.459 1.255 4.442 1.00 93.88 85 ILE A CA 1
ATOM 730 C C . ILE A 1 85 ? 9.580 0.594 5.251 1.00 93.88 85 ILE A C 1
ATOM 732 O O . ILE A 1 85 ? 9.707 0.844 6.445 1.00 93.88 85 ILE A O 1
ATOM 736 N N . TYR A 1 86 ? 10.402 -0.226 4.595 1.00 89.94 86 TYR A N 1
ATOM 737 C CA . TYR A 1 86 ? 11.647 -0.782 5.119 1.00 89.94 86 TYR A CA 1
ATOM 738 C C . TYR A 1 86 ? 12.609 -1.022 3.952 1.00 89.94 86 TYR A C 1
ATOM 740 O O . TYR A 1 86 ? 12.172 -1.421 2.870 1.00 89.94 86 TYR A O 1
ATOM 748 N N . TRP A 1 87 ? 13.902 -0.778 4.146 1.00 89.25 87 TRP A N 1
ATOM 749 C CA . TRP A 1 87 ? 14.935 -1.063 3.155 1.00 89.25 87 TRP A CA 1
ATOM 750 C C . TRP A 1 87 ? 16.255 -1.409 3.834 1.00 89.25 87 TRP A C 1
ATOM 752 O O . TRP A 1 87 ? 16.612 -0.836 4.859 1.00 89.25 87 TRP A O 1
ATOM 762 N N . ASP A 1 88 ? 16.956 -2.355 3.228 1.00 84.81 88 ASP A N 1
ATOM 763 C CA . ASP A 1 88 ? 18.293 -2.789 3.589 1.00 84.81 88 ASP A CA 1
ATOM 764 C C . ASP A 1 88 ? 19.137 -2.783 2.310 1.00 84.81 88 ASP A C 1
ATOM 766 O O . ASP A 1 88 ? 18.917 -3.574 1.382 1.00 84.81 88 ASP A O 1
ATOM 770 N N . ASP A 1 89 ? 20.071 -1.836 2.243 1.00 78.31 89 ASP A N 1
ATOM 771 C CA . ASP A 1 89 ? 20.931 -1.646 1.081 1.00 78.31 89 ASP A CA 1
ATOM 772 C C . ASP A 1 89 ? 22.046 -2.689 0.988 1.00 78.31 89 ASP A C 1
ATOM 774 O O . ASP A 1 89 ? 22.549 -2.920 -0.116 1.00 78.31 89 ASP A O 1
ATOM 778 N N . GLU A 1 90 ? 22.404 -3.340 2.096 1.00 83.44 90 GLU A N 1
ATOM 779 C CA . GLU A 1 90 ? 23.391 -4.419 2.136 1.00 83.44 90 GLU A CA 1
ATOM 780 C C . GLU A 1 90 ? 22.761 -5.709 1.608 1.00 83.44 90 GLU A C 1
ATOM 782 O O . GLU A 1 90 ? 23.249 -6.302 0.645 1.00 83.44 90 GLU A O 1
ATOM 787 N N . MET A 1 91 ? 21.599 -6.085 2.147 1.00 77.94 91 MET A N 1
ATOM 788 C CA . MET A 1 91 ? 20.878 -7.287 1.720 1.00 77.94 91 MET A CA 1
ATOM 789 C C . MET A 1 91 ? 20.093 -7.099 0.414 1.00 77.94 91 MET A C 1
ATOM 791 O O . MET A 1 91 ? 19.507 -8.060 -0.088 1.00 77.94 91 MET A O 1
ATOM 795 N N . LYS A 1 92 ? 20.048 -5.873 -0.132 1.00 79.12 92 LYS A N 1
ATOM 796 C CA . LYS A 1 92 ? 19.222 -5.474 -1.290 1.00 79.12 92 LYS A CA 1
ATOM 797 C C . LYS A 1 92 ? 17.753 -5.870 -1.128 1.00 79.12 92 LYS A C 1
ATOM 799 O O . LYS A 1 92 ? 17.077 -6.223 -2.095 1.00 79.12 92 LYS A O 1
ATOM 804 N N . ARG A 1 93 ? 17.241 -5.790 0.101 1.00 80.62 93 ARG A N 1
ATOM 805 C CA . ARG A 1 93 ? 15.849 -6.109 0.436 1.00 80.62 93 ARG A CA 1
ATOM 806 C C . ARG A 1 93 ? 15.089 -4.830 0.716 1.00 80.62 93 ARG A C 1
ATOM 808 O O . ARG A 1 93 ? 15.607 -3.894 1.309 1.00 80.62 93 ARG A O 1
ATOM 815 N N . ASN A 1 94 ? 13.832 -4.784 0.308 1.00 88.38 94 ASN A N 1
ATOM 816 C CA . ASN A 1 94 ? 12.912 -3.778 0.811 1.00 88.38 94 ASN A CA 1
ATOM 817 C C . ASN A 1 94 ? 11.517 -4.355 0.971 1.00 88.38 94 ASN A C 1
ATOM 819 O O . ASN A 1 94 ? 11.162 -5.380 0.380 1.00 88.38 94 ASN A O 1
ATOM 823 N N . LEU A 1 95 ? 10.764 -3.639 1.790 1.00 91.88 95 LEU A N 1
ATOM 824 C CA . LEU A 1 95 ? 9.338 -3.765 1.933 1.00 91.88 95 LEU A CA 1
ATOM 825 C C . LEU A 1 95 ? 8.701 -2.499 1.384 1.00 91.88 95 LEU A C 1
ATOM 827 O O . LEU A 1 95 ? 9.028 -1.393 1.828 1.00 91.88 95 LEU A O 1
ATOM 831 N N . ARG A 1 96 ? 7.785 -2.657 0.437 1.00 93.12 96 ARG A N 1
ATOM 832 C CA . ARG A 1 96 ? 7.023 -1.547 -0.127 1.00 93.12 96 ARG A CA 1
ATOM 833 C C . ARG A 1 96 ? 5.569 -1.635 0.248 1.00 93.12 96 ARG A C 1
ATOM 835 O O . ARG A 1 96 ? 4.971 -2.703 0.170 1.00 93.12 96 ARG A O 1
ATOM 842 N N . PHE A 1 97 ? 5.014 -0.490 0.600 1.00 96.88 97 PHE A N 1
ATOM 843 C CA . PHE A 1 97 ? 3.581 -0.286 0.627 1.00 96.88 97 PHE A CA 1
ATOM 844 C C . PHE A 1 97 ? 3.131 0.174 -0.758 1.00 96.88 97 PHE A C 1
ATOM 846 O O . PHE A 1 97 ? 3.769 1.050 -1.346 1.00 96.88 97 PHE A O 1
ATOM 853 N N . ILE A 1 98 ? 2.055 -0.419 -1.272 1.00 96.62 98 ILE A N 1
ATOM 854 C CA . ILE A 1 98 ? 1.415 -0.004 -2.522 1.00 96.62 98 ILE A CA 1
ATOM 855 C C . ILE A 1 98 ? -0.087 0.126 -2.259 1.00 96.62 98 ILE A C 1
ATOM 857 O O . ILE A 1 98 ? -0.704 -0.799 -1.726 1.00 96.62 98 ILE A O 1
ATOM 861 N N . SER A 1 99 ? -0.661 1.273 -2.619 1.00 97.81 99 SER A N 1
ATOM 862 C CA . SER A 1 99 ? -2.103 1.531 -2.557 1.00 97.81 99 SER A CA 1
ATOM 863 C C . SER A 1 99 ? -2.701 1.638 -3.954 1.00 97.81 99 SER A C 1
ATOM 865 O O . SER A 1 99 ? -2.026 2.064 -4.889 1.00 97.81 99 SER A O 1
ATOM 867 N N . PHE A 1 100 ? -3.966 1.257 -4.079 1.00 98.06 100 PHE A N 1
ATOM 868 C CA . PHE A 1 100 ? -4.728 1.239 -5.322 1.00 98.06 100 PHE A CA 1
ATOM 869 C C . PHE A 1 100 ? -5.990 2.083 -5.162 1.00 98.06 100 PHE A C 1
ATOM 871 O O . PHE A 1 100 ? -6.532 2.196 -4.060 1.00 98.06 100 PHE A O 1
ATOM 878 N N . GLU A 1 101 ? -6.488 2.636 -6.263 1.00 96.81 101 GLU A N 1
ATOM 879 C CA . GLU A 1 101 ? -7.769 3.354 -6.273 1.00 96.81 101 GLU A CA 1
ATOM 880 C C . GLU A 1 101 ? -8.951 2.420 -5.962 1.00 96.81 101 GLU A C 1
ATOM 882 O O . GLU A 1 101 ? -9.916 2.797 -5.292 1.00 96.81 101 GLU A O 1
ATOM 887 N N . ASN A 1 102 ? -8.865 1.163 -6.407 1.00 96.31 102 ASN A N 1
ATOM 888 C CA . ASN A 1 102 ? -9.910 0.160 -6.238 1.00 96.31 102 ASN A CA 1
ATOM 889 C C . ASN A 1 102 ? -9.357 -1.158 -5.669 1.00 96.31 102 ASN A C 1
ATOM 891 O O . ASN A 1 102 ? -8.173 -1.478 -5.789 1.00 96.31 102 ASN A O 1
ATOM 895 N N . SER A 1 103 ? -10.227 -1.925 -5.011 1.00 97.31 103 SER A N 1
ATOM 896 C CA . SER A 1 103 ? -9.855 -3.186 -4.363 1.00 97.31 103 SER A CA 1
ATOM 897 C C . SER A 1 103 ? -9.664 -4.347 -5.344 1.00 97.31 103 SER A C 1
ATOM 899 O O . SER A 1 103 ? -8.963 -5.303 -5.011 1.00 97.31 103 SER A O 1
ATOM 901 N N . ASP A 1 104 ? -10.241 -4.272 -6.547 1.00 97.44 104 ASP A N 1
ATOM 902 C CA . ASP A 1 104 ? -10.097 -5.311 -7.573 1.00 97.44 104 ASP A CA 1
ATOM 903 C C . ASP A 1 104 ? -8.663 -5.366 -8.111 1.00 97.44 104 ASP A C 1
ATOM 905 O O . ASP A 1 104 ? -8.056 -6.436 -8.154 1.00 97.44 104 ASP A O 1
ATOM 909 N N . ASP A 1 105 ? -8.057 -4.214 -8.399 1.00 97.31 105 ASP A N 1
ATOM 910 C CA . ASP A 1 105 ? -6.660 -4.129 -8.822 1.00 97.31 105 ASP A CA 1
ATOM 911 C C . ASP A 1 105 ? -5.710 -4.598 -7.724 1.00 97.31 105 ASP A C 1
ATOM 913 O O . ASP A 1 105 ? -4.785 -5.361 -8.001 1.00 97.31 105 ASP A O 1
ATOM 917 N N . ALA A 1 106 ? -5.968 -4.233 -6.465 1.00 97.06 106 ALA A N 1
ATOM 918 C CA . ALA A 1 106 ? -5.198 -4.747 -5.336 1.00 97.06 106 ALA A CA 1
ATOM 919 C C . ALA A 1 106 ? -5.306 -6.279 -5.236 1.00 97.06 106 ALA A C 1
ATOM 921 O O . ALA A 1 106 ? -4.309 -6.967 -5.008 1.00 97.06 106 ALA A O 1
ATOM 922 N N . TYR A 1 107 ? -6.506 -6.833 -5.424 1.00 96.00 107 TYR A N 1
ATOM 923 C CA . TYR A 1 107 ? -6.749 -8.273 -5.421 1.00 96.00 107 TYR A CA 1
ATOM 924 C C . TYR A 1 107 ? -6.035 -8.984 -6.580 1.00 96.00 107 TYR A C 1
ATOM 926 O O . TYR A 1 107 ? -5.335 -9.977 -6.359 1.00 96.00 107 TYR A O 1
ATOM 934 N N . ARG A 1 108 ? -6.153 -8.461 -7.804 1.00 94.88 108 ARG A N 1
ATOM 935 C CA . ARG A 1 108 ? -5.474 -8.987 -8.996 1.00 94.88 108 ARG A CA 1
ATOM 936 C C . ARG A 1 108 ? -3.958 -8.898 -8.842 1.00 94.88 108 ARG A C 1
ATOM 938 O O . ARG A 1 108 ? -3.271 -9.883 -9.097 1.00 94.88 108 ARG A O 1
ATOM 945 N N . PHE A 1 109 ? -3.438 -7.786 -8.324 1.00 93.69 109 PHE A N 1
ATOM 946 C CA . PHE A 1 109 ? -2.017 -7.626 -8.024 1.00 93.69 109 PHE A CA 1
ATOM 947 C C . PHE A 1 109 ? -1.536 -8.684 -7.023 1.00 93.69 109 PHE A C 1
ATOM 949 O O . PHE A 1 109 ? -0.560 -9.374 -7.305 1.00 93.69 109 PHE A O 1
ATOM 956 N N . LYS A 1 110 ? -2.245 -8.885 -5.896 1.00 91.50 110 LYS A N 1
ATOM 957 C CA . LYS A 1 110 ? -1.925 -9.937 -4.901 1.00 91.50 110 LYS A CA 1
ATOM 958 C C . LYS A 1 110 ? -1.869 -11.331 -5.534 1.00 91.50 110 LYS A C 1
ATOM 960 O O . LYS A 1 110 ? -1.051 -12.150 -5.127 1.00 91.50 110 LYS A O 1
ATOM 965 N N . ARG A 1 111 ? -2.749 -11.610 -6.499 1.00 90.56 111 ARG A N 1
ATOM 966 C CA . ARG A 1 111 ? -2.836 -12.915 -7.171 1.00 90.56 111 ARG A CA 1
ATOM 967 C C . ARG A 1 111 ? -1.816 -13.126 -8.273 1.00 90.56 111 ARG A C 1
ATOM 969 O O . ARG A 1 111 ? -1.492 -14.275 -8.519 1.00 90.56 111 ARG A O 1
ATOM 976 N N . ASN A 1 112 ? -1.358 -12.067 -8.928 1.00 88.12 112 ASN A N 1
ATOM 977 C CA . ASN A 1 112 ? -0.490 -12.174 -10.099 1.00 88.12 112 ASN A CA 1
ATOM 978 C C . ASN A 1 112 ? 0.977 -11.891 -9.757 1.00 88.12 112 ASN A C 1
ATOM 980 O O . ASN A 1 112 ? 1.886 -12.395 -10.416 1.00 88.12 112 ASN A O 1
ATOM 984 N N . TYR A 1 113 ? 1.235 -11.080 -8.728 1.00 85.00 113 TYR A N 1
ATOM 985 C CA . TYR A 1 113 ? 2.590 -10.770 -8.302 1.00 85.00 113 TYR A CA 1
ATOM 986 C C . TYR A 1 113 ? 3.142 -11.881 -7.402 1.00 85.00 113 TYR A C 1
ATOM 988 O O . TYR A 1 113 ? 2.863 -11.949 -6.205 1.00 85.00 113 TYR A O 1
ATOM 996 N N . HIS A 1 114 ? 3.986 -12.736 -7.978 1.00 74.75 114 HIS A N 1
ATOM 997 C CA . HIS A 1 114 ? 4.675 -13.822 -7.267 1.00 74.75 114 HIS A CA 1
ATOM 998 C C . HIS A 1 114 ? 6.186 -13.584 -7.102 1.00 74.75 114 HIS A C 1
ATOM 1000 O O . HIS A 1 114 ? 6.942 -14.512 -6.834 1.00 74.75 114 HIS A O 1
ATOM 1006 N N . GLY A 1 115 ? 6.652 -12.343 -7.284 1.00 65.00 115 GLY A N 1
ATOM 1007 C CA . GLY A 1 115 ? 8.060 -11.959 -7.111 1.00 65.00 115 GLY A CA 1
ATOM 1008 C C . GLY A 1 115 ? 9.011 -12.361 -8.249 1.00 65.00 115 GLY A C 1
ATOM 1009 O O . GLY A 1 115 ? 10.157 -11.918 -8.249 1.00 65.00 115 GLY A O 1
ATOM 1010 N N . LEU A 1 116 ? 8.550 -13.140 -9.235 1.00 55.28 116 LEU A N 1
ATOM 1011 C CA . LEU A 1 116 ? 9.377 -13.649 -10.341 1.00 55.28 116 LEU A CA 1
ATOM 1012 C C . LEU A 1 116 ? 9.878 -12.536 -11.288 1.00 55.28 116 LEU A C 1
ATOM 1014 O O . LEU A 1 116 ? 10.998 -12.608 -11.781 1.00 55.28 116 LEU A O 1
ATOM 1018 N N . LEU A 1 117 ? 9.091 -11.469 -11.464 1.00 56.56 117 LEU A N 1
ATOM 1019 C CA . LEU A 1 117 ? 9.336 -10.385 -12.433 1.00 56.56 117 LEU A CA 1
ATOM 1020 C C . LEU A 1 117 ? 10.186 -9.225 -11.880 1.00 56.56 117 LEU A C 1
ATOM 1022 O O . LEU A 1 117 ? 10.482 -8.257 -12.574 1.00 56.56 117 LEU A O 1
ATOM 1026 N N . ALA A 1 118 ? 10.609 -9.302 -10.615 1.00 59.19 118 ALA A N 1
ATOM 1027 C CA . ALA A 1 118 ? 11.309 -8.205 -9.952 1.00 59.19 118 ALA A CA 1
ATOM 1028 C C . ALA A 1 118 ? 12.632 -7.821 -10.644 1.00 59.19 118 ALA A C 1
ATOM 1030 O O . ALA A 1 118 ? 13.004 -6.653 -10.638 1.00 59.19 118 ALA A O 1
ATOM 1031 N N . LYS A 1 119 ? 13.346 -8.775 -11.257 1.00 63.72 119 LYS A N 1
ATOM 1032 C CA . LYS A 1 119 ? 14.611 -8.495 -11.961 1.00 63.72 119 LYS A CA 1
ATOM 1033 C C . LYS A 1 119 ? 14.407 -7.769 -13.291 1.00 63.72 119 LYS A C 1
ATOM 1035 O O . LYS A 1 119 ? 15.249 -6.956 -13.652 1.00 63.72 119 LYS A O 1
ATOM 1040 N N . GLU A 1 120 ? 13.304 -8.025 -13.988 1.00 66.44 120 GLU A N 1
ATOM 1041 C CA . GLU A 1 120 ? 12.997 -7.387 -15.276 1.00 66.44 120 GLU A CA 1
ATOM 1042 C C . GLU A 1 120 ? 12.754 -5.884 -15.123 1.00 66.44 120 GLU A C 1
ATOM 1044 O O . GLU A 1 120 ? 13.118 -5.107 -16.001 1.00 66.44 120 GLU A O 1
ATOM 1049 N N . LEU A 1 121 ? 12.262 -5.456 -13.955 1.00 66.88 121 LEU A N 1
ATOM 1050 C CA . LEU A 1 121 ? 12.120 -4.041 -13.599 1.00 66.88 121 LEU A CA 1
ATOM 1051 C C . LEU A 1 121 ? 13.436 -3.251 -13.688 1.00 66.88 121 LEU A C 1
ATOM 1053 O O . LEU A 1 121 ? 13.408 -2.041 -13.890 1.00 66.88 121 LEU A O 1
ATOM 1057 N N . LEU A 1 122 ? 14.590 -3.906 -13.516 1.00 70.00 122 LEU A N 1
ATOM 1058 C CA . LEU A 1 122 ? 15.901 -3.252 -13.614 1.00 70.00 122 LEU A CA 1
ATOM 1059 C C . LEU A 1 122 ? 16.337 -2.999 -15.061 1.00 70.00 122 LEU A C 1
ATOM 1061 O O . LEU A 1 122 ? 17.214 -2.167 -15.285 1.00 70.00 122 LEU A O 1
ATOM 1065 N N . ASN A 1 123 ? 15.731 -3.702 -16.019 1.00 70.06 123 ASN A N 1
ATOM 1066 C CA . ASN A 1 123 ? 16.051 -3.611 -17.441 1.00 70.06 123 ASN A CA 1
ATOM 1067 C C . ASN A 1 123 ? 15.114 -2.660 -18.190 1.00 70.06 123 ASN A C 1
ATOM 1069 O O . ASN A 1 123 ? 15.253 -2.504 -19.403 1.00 70.06 123 ASN A O 1
ATOM 1073 N N . LEU A 1 124 ? 14.160 -2.031 -17.493 1.00 64.00 124 LEU A N 1
ATOM 1074 C CA . LEU A 1 124 ? 13.287 -1.052 -18.120 1.00 64.00 124 LEU A CA 1
ATOM 1075 C C . LEU A 1 124 ? 14.131 0.096 -18.675 1.00 64.00 124 LEU A C 1
ATOM 1077 O O . LEU A 1 124 ? 14.987 0.624 -17.951 1.00 64.00 124 LEU A O 1
ATOM 1081 N N . PRO A 1 125 ? 13.904 0.503 -19.937 1.00 58.41 125 PRO A N 1
ATOM 1082 C CA . PRO A 1 125 ? 14.553 1.681 -20.471 1.00 58.41 125 PRO A CA 1
ATOM 1083 C C . PRO A 1 125 ? 14.205 2.836 -19.541 1.00 58.41 125 PRO A C 1
ATOM 1085 O O . PRO A 1 125 ? 13.035 3.165 -19.343 1.00 58.41 125 PRO A O 1
ATOM 1088 N N . LYS A 1 126 ? 15.228 3.426 -18.914 1.00 56.25 126 LYS A N 1
ATOM 1089 C CA . LYS A 1 126 ? 15.050 4.664 -18.161 1.00 56.25 126 LYS A CA 1
ATOM 1090 C C . LYS A 1 126 ? 14.477 5.653 -19.164 1.00 56.25 126 LYS A C 1
ATOM 1092 O O . LYS A 1 126 ? 15.199 6.036 -20.083 1.00 56.25 126 LYS A O 1
ATOM 1097 N N . SER A 1 127 ? 13.203 6.029 -19.037 1.00 51.12 127 SER A N 1
ATOM 1098 C CA . SER A 1 127 ? 12.686 7.137 -19.833 1.00 51.12 127 SER A CA 1
ATOM 1099 C C . SER A 1 127 ? 13.604 8.316 -19.527 1.00 51.12 127 SER A C 1
ATOM 1101 O O . SER A 1 127 ? 13.702 8.733 -18.367 1.00 51.12 127 SER A O 1
ATOM 1103 N N . GLY A 1 128 ? 14.369 8.761 -20.525 1.00 45.44 128 GLY A N 1
ATOM 1104 C CA . GLY A 1 128 ? 15.236 9.922 -20.404 1.00 45.44 128 GLY A CA 1
ATOM 1105 C C . GLY A 1 128 ? 14.396 11.072 -19.867 1.00 45.44 128 GLY A C 1
ATOM 1106 O O . GLY A 1 128 ? 13.427 11.480 -20.493 1.00 45.44 128 GLY A O 1
ATOM 1107 N N . GLY A 1 129 ? 14.702 11.485 -18.646 1.00 40.22 129 GLY A N 1
ATOM 1108 C CA . GLY A 1 129 ? 13.847 12.364 -17.863 1.00 40.22 129 GLY A CA 1
ATOM 1109 C C . GLY A 1 129 ? 14.416 12.565 -16.469 1.00 40.22 129 GLY A C 1
ATOM 1110 O O . GLY A 1 129 ? 13.701 12.490 -15.473 1.00 40.22 129 GLY A O 1
ATOM 1111 N N . ALA A 1 130 ? 15.731 12.782 -16.389 1.00 36.50 130 ALA A N 1
ATOM 1112 C CA . ALA A 1 130 ? 16.214 13.744 -15.418 1.00 36.50 130 ALA A CA 1
ATOM 1113 C C . ALA 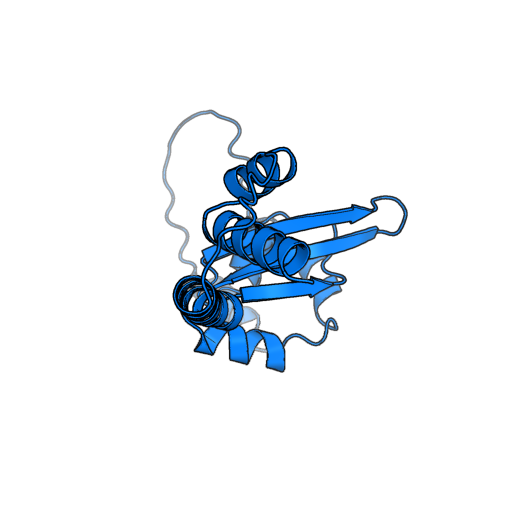A 1 130 ? 15.661 15.090 -15.894 1.00 36.50 130 ALA A C 1
ATOM 1115 O O . ALA A 1 130 ? 16.193 15.683 -16.827 1.00 36.50 130 ALA A O 1
ATOM 1116 N N . ILE A 1 131 ? 14.537 15.515 -15.322 1.00 38.19 131 ILE A N 1
ATOM 1117 C CA . ILE A 1 131 ? 14.223 16.937 -15.291 1.00 38.19 131 ILE A CA 1
ATOM 1118 C C . ILE A 1 131 ? 15.121 17.476 -14.183 1.00 38.19 131 ILE A C 1
ATOM 1120 O O . ILE A 1 131 ? 14.719 17.570 -13.025 1.00 38.19 131 ILE A O 1
ATOM 1124 N N . ASP A 1 132 ? 16.383 17.701 -14.543 1.00 35.31 132 ASP A N 1
ATOM 1125 C CA . ASP A 1 132 ? 17.091 18.823 -13.961 1.00 35.31 132 ASP A CA 1
ATOM 1126 C C . ASP A 1 132 ? 16.401 20.072 -14.509 1.00 35.31 132 ASP A C 1
ATOM 1128 O O . ASP A 1 132 ? 16.077 20.181 -15.693 1.00 35.31 132 ASP A O 1
ATOM 1132 N N . ASP A 1 133 ? 16.093 20.956 -13.582 1.00 39.16 133 ASP A N 1
ATOM 1133 C CA . ASP A 1 133 ? 15.413 22.226 -13.744 1.00 39.16 133 ASP A CA 1
ATOM 1134 C C . ASP A 1 133 ? 16.077 23.080 -14.849 1.00 39.16 133 ASP A C 1
ATOM 1136 O O . ASP A 1 133 ? 17.096 23.718 -14.600 1.00 39.16 133 ASP A O 1
ATOM 1140 N N . ALA A 1 134 ? 15.553 23.051 -16.084 1.00 38.22 134 ALA A N 1
ATOM 1141 C CA . ALA A 1 134 ? 15.722 24.099 -17.101 1.00 38.22 134 ALA A CA 1
ATOM 1142 C C . ALA A 1 134 ? 14.911 23.822 -18.388 1.00 38.22 134 ALA A C 1
ATOM 1144 O O . ALA A 1 134 ? 15.246 22.954 -19.188 1.00 38.22 134 ALA A O 1
ATOM 1145 N N . THR A 1 135 ? 13.935 24.700 -18.638 1.00 32.28 135 THR A N 1
ATOM 1146 C CA . THR A 1 135 ? 13.385 25.111 -19.950 1.00 32.28 135 THR A CA 1
ATOM 1147 C C . THR A 1 135 ? 12.576 24.114 -20.795 1.00 32.28 135 THR A C 1
ATOM 1149 O O . THR A 1 135 ? 13.071 23.126 -21.327 1.00 32.28 135 THR A O 1
ATOM 1152 N N . GLU A 1 136 ? 11.311 24.497 -20.994 1.00 39.69 136 GLU A N 1
ATOM 1153 C CA . GLU A 1 136 ? 10.375 24.048 -22.026 1.00 39.69 136 GLU A CA 1
ATOM 1154 C C . GLU A 1 136 ? 11.011 23.936 -23.425 1.00 39.69 136 GLU A C 1
ATOM 1156 O O . GLU A 1 136 ? 11.677 24.856 -23.891 1.00 39.69 136 GLU A O 1
ATOM 1161 N N . THR A 1 137 ? 10.719 22.854 -24.150 1.00 32.09 137 THR A N 1
ATOM 1162 C CA . THR A 1 137 ? 10.181 22.899 -25.526 1.00 32.09 137 THR A CA 1
ATOM 1163 C C . THR A 1 137 ? 9.668 21.510 -25.917 1.00 32.09 137 THR A C 1
ATOM 1165 O O . THR A 1 137 ? 10.277 20.488 -25.613 1.00 32.09 137 THR A O 1
ATOM 1168 N N . GLY A 1 138 ? 8.479 21.480 -26.518 1.00 40.66 138 GLY A N 1
ATOM 1169 C CA . GLY A 1 138 ? 7.686 20.272 -26.721 1.00 40.66 138 GLY A CA 1
ATOM 1170 C C . GLY A 1 138 ? 8.198 19.313 -27.796 1.00 40.66 138 GLY A C 1
ATOM 1171 O O . GLY A 1 138 ? 8.840 19.701 -28.767 1.00 40.66 138 GLY A O 1
ATOM 1172 N N . SER A 1 139 ? 7.819 18.049 -27.626 1.00 36.41 139 SER A N 1
ATOM 1173 C CA . SER A 1 139 ? 7.728 17.041 -28.681 1.00 36.41 139 SER A CA 1
ATOM 1174 C C . SER A 1 139 ? 6.854 15.902 -28.152 1.00 36.41 139 SER A C 1
ATOM 1176 O O . SER A 1 139 ? 7.316 15.083 -27.360 1.00 36.41 139 SER A O 1
ATOM 1178 N N . GLU A 1 140 ? 5.584 15.864 -28.557 1.00 46.72 140 GLU A N 1
ATOM 1179 C CA . GLU A 1 140 ? 4.696 14.721 -28.318 1.00 46.72 140 GLU A CA 1
ATOM 1180 C C . GLU A 1 140 ? 5.301 13.468 -28.968 1.00 46.72 140 GLU A C 1
ATOM 1182 O O . GLU A 1 140 ? 5.419 13.379 -30.190 1.00 46.72 140 GLU A O 1
ATOM 1187 N N . MET A 1 141 ? 5.724 12.506 -28.147 1.00 45.19 141 MET A N 1
ATOM 1188 C CA . MET A 1 141 ? 6.191 11.205 -28.617 1.00 45.19 141 MET A CA 1
ATOM 1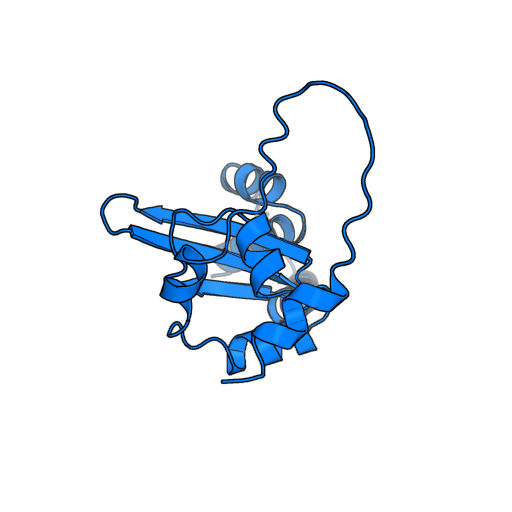189 C C . MET A 1 141 ? 5.027 10.214 -28.523 1.00 45.19 141 MET A C 1
ATOM 1191 O O . MET A 1 141 ? 4.570 9.886 -27.430 1.00 45.19 141 MET A O 1
ATOM 1195 N N . ASP A 1 142 ? 4.538 9.771 -29.682 1.00 42.44 142 ASP A N 1
ATOM 1196 C CA . ASP A 1 142 ? 3.446 8.807 -29.832 1.00 42.44 142 ASP A CA 1
ATOM 1197 C C . ASP A 1 142 ? 3.827 7.446 -29.216 1.00 42.44 142 ASP A C 1
ATOM 1199 O O . ASP A 1 142 ? 4.624 6.676 -29.762 1.00 42.44 142 ASP A O 1
ATOM 1203 N N . THR A 1 143 ? 3.263 7.164 -28.041 1.00 49.47 143 THR A N 1
ATOM 1204 C CA . THR A 1 143 ? 3.517 5.969 -27.220 1.00 49.47 143 THR A CA 1
ATOM 1205 C C . THR A 1 143 ? 2.923 4.689 -27.809 1.00 49.47 143 THR A C 1
ATOM 1207 O O . THR A 1 143 ? 3.215 3.594 -27.325 1.00 49.47 143 THR A O 1
ATOM 1210 N N . SER A 1 144 ? 2.152 4.796 -28.894 1.00 45.00 144 SER A N 1
ATOM 1211 C CA . SER A 1 144 ? 1.479 3.667 -29.542 1.00 45.00 144 SER A CA 1
ATOM 1212 C C . SER A 1 144 ? 2.452 2.693 -30.218 1.00 45.00 144 SER A C 1
ATOM 1214 O O . SER A 1 144 ? 2.134 1.517 -30.374 1.00 45.00 144 SER A O 1
ATOM 1216 N N . LYS A 1 145 ? 3.654 3.149 -30.603 1.00 43.41 145 LYS A N 1
ATOM 1217 C CA . LYS A 1 145 ? 4.638 2.307 -31.310 1.00 43.41 145 LYS A CA 1
ATOM 1218 C C . LYS A 1 145 ? 5.472 1.411 -30.397 1.00 43.41 145 LYS A C 1
ATOM 1220 O O . LYS A 1 145 ? 5.853 0.327 -30.812 1.00 43.41 145 LYS A O 1
ATOM 1225 N N . VAL A 1 146 ? 5.716 1.819 -29.152 1.00 48.16 146 VAL A N 1
ATOM 1226 C CA . VAL A 1 146 ? 6.604 1.073 -28.237 1.00 48.16 146 VAL A CA 1
ATOM 1227 C C . VAL A 1 146 ? 5.950 -0.223 -27.734 1.00 48.16 146 VAL A C 1
ATOM 1229 O O . VAL A 1 146 ? 6.643 -1.177 -27.396 1.00 48.16 146 VAL A O 1
ATOM 1232 N N . LEU A 1 147 ? 4.615 -0.285 -27.719 1.00 40.88 147 LEU A N 1
ATOM 1233 C CA . LEU A 1 147 ? 3.869 -1.452 -27.237 1.00 40.88 147 LEU A CA 1
ATOM 1234 C C . LEU A 1 147 ? 3.755 -2.591 -28.263 1.00 40.88 147 LEU A C 1
ATOM 1236 O O . LEU A 1 147 ? 3.567 -3.736 -27.859 1.00 40.88 147 LEU A O 1
ATOM 1240 N N . VAL A 1 148 ? 3.868 -2.312 -29.566 1.00 47.31 148 VAL A N 1
ATOM 1241 C CA . VAL A 1 148 ? 3.681 -3.336 -30.616 1.00 47.31 148 VAL A CA 1
ATOM 1242 C C . VAL A 1 148 ? 4.914 -4.233 -30.759 1.00 47.31 148 VAL A C 1
ATOM 1244 O O . VAL A 1 148 ? 4.781 -5.440 -30.965 1.00 47.31 148 VAL A O 1
ATOM 1247 N N . ASP A 1 149 ? 6.106 -3.679 -30.549 1.00 44.72 149 ASP A N 1
ATOM 1248 C CA . ASP A 1 149 ? 7.355 -4.428 -30.718 1.00 44.72 149 ASP A CA 1
ATOM 1249 C C . ASP A 1 149 ? 7.596 -5.457 -29.596 1.00 44.72 149 ASP A C 1
ATOM 1251 O O . ASP A 1 149 ? 8.339 -6.411 -29.794 1.00 44.72 149 ASP A O 1
ATOM 1255 N N . TYR A 1 150 ? 6.926 -5.329 -28.442 1.00 43.94 150 TYR A N 1
ATOM 1256 C CA . TYR A 1 150 ? 7.090 -6.253 -27.306 1.00 43.94 150 TYR A CA 1
ATOM 1257 C C . TYR A 1 150 ? 6.136 -7.460 -27.319 1.00 43.94 150 TYR A C 1
ATOM 1259 O O . TYR A 1 150 ? 6.279 -8.359 -26.496 1.00 43.94 150 TYR A O 1
ATOM 1267 N N . LEU A 1 151 ? 5.146 -7.482 -28.218 1.00 41.06 151 LEU A N 1
ATOM 1268 C CA . LEU A 1 151 ? 4.144 -8.557 -28.313 1.00 41.06 151 LEU A CA 1
ATOM 1269 C C . LEU A 1 151 ? 4.382 -9.510 -29.496 1.00 41.06 151 LEU A C 1
ATOM 1271 O O . LEU A 1 151 ? 3.527 -10.347 -29.781 1.00 41.06 151 LEU A O 1
ATOM 1275 N N . SER A 1 152 ? 5.514 -9.368 -30.190 1.00 42.47 152 SER A N 1
ATOM 1276 C CA . SER A 1 152 ? 5.801 -10.069 -31.449 1.00 42.47 152 SER A CA 1
ATOM 1277 C C . SER A 1 152 ? 6.912 -11.129 -31.358 1.00 42.47 152 SER A C 1
ATOM 1279 O O . SER A 1 152 ? 7.347 -11.611 -32.403 1.00 42.47 152 SER A O 1
ATOM 1281 N N . GLU A 1 153 ? 7.355 -11.515 -30.156 1.00 37.84 153 GLU A N 1
ATOM 1282 C CA . GLU A 1 153 ? 8.273 -12.654 -29.940 1.00 37.84 153 GLU A CA 1
ATOM 1283 C C . GLU A 1 153 ? 7.590 -13.835 -29.240 1.00 37.84 153 GLU A C 1
ATOM 1285 O O . GLU A 1 153 ? 6.912 -13.617 -28.208 1.00 37.84 153 GLU A O 1
#

Foldseek 3Di:
DVVVLVLVLCLLVQVVVHPVSNVVSVPDDPPPDVPCDPVNVVVSVVVVVQSVLFKDKDKQQFPPDDFVLVCVVVVVFQWPTKDWPAADPVVRMTIMMIGHPDSVSVVVCVVPDPNPCRVVSVVPPPPPDPPPDDDDDDDDDPPVPVVVVVVPD

pLDDT: mean 78.08, std 20.04, range [32.09, 98.06]

Secondary structure (DSSP, 8-state):
-HHHHHHHHHHHHHHTT-HHHHHHHHHS-----TT--HHHHHHHHHHHHHHHHTEEEEE---TT--HHHHHHHTTTS-EEEEEEEEEETTTTEEEEEEEESSHHHHHHHHHH--SGGGGGGGGS---S----S---------TTTTTTTTS--

Sequence (153 aa):
MMRKFQRYSKNLYNAFQSSERYFEGLNERTDITNETNVSQLLNIHESIRE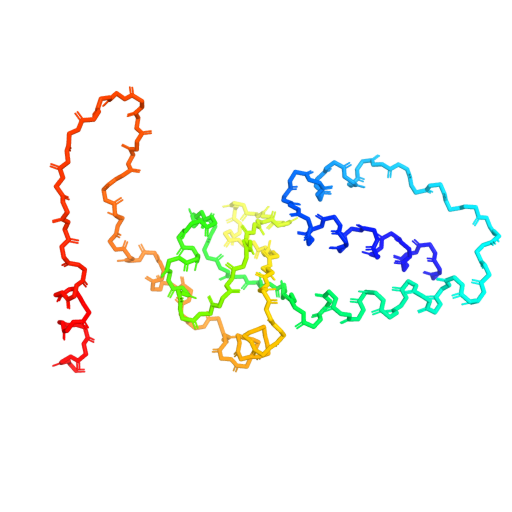LESKSVVVWNLPTQLRSYDVLNYFWFYNIRSSFKIYWDDEMKRNLRFISFENSDDAYRFKRNYHGLLAKELLNLPKSGGAIDDATETGSEMDTSKVLVDYLSE

Radius of gyration: 19.23 Å; chains: 1; bounding box: 42×39×59 Å